Protein AF-A0A957D3F9-F1 (afdb_monomer_lite)

pLDDT: mean 89.32, std 12.68, range [46.59, 98.56]

Foldseek 3Di:
DDDDDDDDDPVVVVVLVVVCVVVVHDSVVSVVVVVVVVVVVVVVVVVVVVVVVVCVVPPDDVPNCVVCPVVPDDPPPDDPPDDD

Structure (mmCIF, N/CA/C/O backbone):
data_AF-A0A957D3F9-F1
#
_entry.id   AF-A0A957D3F9-F1
#
loop_
_atom_site.group_PDB
_atom_site.id
_atom_site.type_symbol
_atom_site.label_atom_id
_atom_site.label_alt_id
_atom_site.label_comp_id
_atom_site.label_asym_id
_atom_site.label_entity_id
_atom_site.label_seq_id
_atom_site.pdbx_PDB_ins_code
_atom_site.Cartn_x
_atom_site.Cartn_y
_atom_site.Cartn_z
_atom_site.occupancy
_atom_site.B_iso_or_equiv
_atom_site.auth_seq_id
_atom_site.auth_comp_id
_atom_site.auth_asym_id
_atom_site.auth_atom_id
_atom_site.pdbx_PDB_model_num
ATOM 1 N N . MET A 1 1 ? -11.705 15.998 7.550 1.00 76.56 1 MET A N 1
ATOM 2 C CA . MET A 1 1 ? -12.074 14.650 7.058 1.00 76.56 1 MET A CA 1
ATOM 3 C C . MET A 1 1 ? -13.501 14.693 6.535 1.00 76.56 1 MET A C 1
ATOM 5 O O . MET A 1 1 ? -14.288 15.455 7.081 1.00 76.56 1 MET A O 1
ATOM 9 N N . LYS A 1 2 ? -13.829 13.931 5.486 1.00 90.19 2 LYS A N 1
ATOM 10 C CA . LYS A 1 2 ? -15.214 13.753 5.019 1.00 90.19 2 LYS A CA 1
ATOM 11 C C . LYS A 1 2 ? -15.662 12.333 5.351 1.00 90.19 2 LYS A C 1
ATOM 13 O O . LYS A 1 2 ? -14.895 11.401 5.126 1.00 90.19 2 LYS A O 1
ATOM 18 N N . THR A 1 3 ? -16.873 12.181 5.874 1.00 92.56 3 THR A N 1
ATOM 19 C CA . THR A 1 3 ? -17.475 10.866 6.125 1.00 92.56 3 THR A CA 1
ATOM 20 C C . THR A 1 3 ? -18.127 10.368 4.846 1.00 92.56 3 THR A C 1
ATOM 22 O O . THR A 1 3 ? -18.878 11.104 4.208 1.00 92.56 3 THR A O 1
ATOM 25 N N . ILE A 1 4 ? -17.834 9.126 4.479 1.00 92.00 4 ILE A N 1
ATOM 26 C CA . ILE A 1 4 ? -18.441 8.435 3.342 1.00 92.00 4 ILE A CA 1
ATOM 27 C C . ILE A 1 4 ? -19.113 7.161 3.848 1.00 92.00 4 ILE A C 1
ATOM 29 O O . ILE A 1 4 ? -18.672 6.581 4.839 1.00 92.00 4 ILE A O 1
ATOM 33 N N . GLN A 1 5 ? -20.169 6.726 3.168 1.00 94.12 5 GLN A N 1
ATOM 34 C CA . GLN A 1 5 ? -20.714 5.384 3.345 1.00 94.12 5 GLN A CA 1
ATOM 35 C C . GLN A 1 5 ? -20.130 4.480 2.264 1.00 94.12 5 GLN A C 1
ATOM 37 O O . GLN A 1 5 ? -20.039 4.875 1.102 1.00 94.12 5 GLN A O 1
ATOM 42 N N . MET A 1 6 ? -19.731 3.274 2.650 1.00 91.31 6 MET A N 1
ATOM 43 C CA . MET A 1 6 ? -19.248 2.252 1.730 1.00 91.31 6 MET A CA 1
ATOM 44 C C . MET A 1 6 ? -19.796 0.893 2.144 1.00 91.31 6 MET A C 1
ATOM 46 O O . MET A 1 6 ? -20.093 0.673 3.316 1.00 91.31 6 MET A O 1
ATOM 50 N N . THR A 1 7 ? -19.938 -0.003 1.174 1.00 95.69 7 THR A N 1
ATOM 51 C CA . THR A 1 7 ? -20.320 -1.397 1.419 1.00 95.69 7 THR A CA 1
ATOM 52 C C . THR A 1 7 ? -19.064 -2.253 1.369 1.00 95.69 7 THR A C 1
ATOM 54 O O . THR A 1 7 ? -18.223 -2.056 0.493 1.00 95.69 7 THR A O 1
ATOM 57 N N . ILE A 1 8 ? -18.936 -3.179 2.311 1.00 95.06 8 ILE A N 1
ATOM 58 C CA . ILE A 1 8 ? -17.831 -4.128 2.403 1.00 95.06 8 ILE A CA 1
ATOM 59 C C . ILE A 1 8 ? -18.409 -5.497 2.745 1.00 95.06 8 ILE A C 1
ATOM 61 O O . ILE A 1 8 ? -19.436 -5.581 3.418 1.00 95.06 8 ILE A O 1
ATOM 65 N N . ASP A 1 9 ? -17.768 -6.546 2.245 1.00 97.88 9 ASP A N 1
ATOM 66 C CA . ASP A 1 9 ? -18.121 -7.916 2.594 1.00 97.88 9 ASP A CA 1
ATOM 67 C C . ASP A 1 9 ? -17.952 -8.161 4.104 1.00 97.88 9 ASP A C 1
ATOM 69 O O . ASP A 1 9 ? -17.034 -7.626 4.732 1.00 97.88 9 ASP A O 1
ATOM 73 N N . GLU A 1 10 ? -18.843 -8.964 4.684 1.00 97.94 10 GLU A N 1
ATOM 74 C CA . GLU A 1 10 ? -18.864 -9.224 6.125 1.00 97.94 10 GLU A CA 1
ATOM 75 C C . GLU A 1 10 ? -17.598 -9.950 6.595 1.00 97.94 10 GLU A C 1
ATOM 77 O O . GLU A 1 10 ? -17.009 -9.558 7.604 1.00 97.94 10 GLU A O 1
ATOM 82 N N . ALA A 1 11 ? -17.108 -10.933 5.833 1.00 98.19 11 ALA A N 1
ATOM 83 C CA . ALA A 1 11 ? -15.897 -11.665 6.191 1.00 98.19 11 ALA A CA 1
ATOM 84 C C . ALA A 1 11 ? -14.649 -10.776 6.101 1.00 98.19 11 ALA A C 1
ATOM 86 O O . ALA A 1 11 ? -13.706 -10.933 6.883 1.00 98.19 11 ALA A O 1
ATOM 87 N N . LEU A 1 12 ? -14.635 -9.819 5.170 1.00 97.25 12 LEU A N 1
ATOM 88 C CA . LEU A 1 12 ? -13.571 -8.822 5.102 1.00 97.25 12 LEU A CA 1
ATOM 89 C C . LEU A 1 12 ? -13.649 -7.841 6.278 1.00 97.25 12 LEU A C 1
ATOM 91 O O . LEU A 1 12 ? -12.619 -7.516 6.866 1.00 97.25 12 LEU A O 1
ATOM 95 N N . LEU A 1 13 ? -14.851 -7.407 6.669 1.00 97.12 13 LEU A N 1
ATOM 96 C CA . LEU A 1 13 ? -15.028 -6.553 7.844 1.00 97.12 13 LEU A CA 1
ATOM 97 C C . LEU A 1 13 ? -14.526 -7.237 9.123 1.00 97.12 13 LEU A C 1
ATOM 99 O O . LEU A 1 13 ? -13.841 -6.593 9.913 1.00 97.12 13 LEU A O 1
ATOM 103 N N . THR A 1 14 ? -14.788 -8.536 9.300 1.00 98.06 14 THR A N 1
ATOM 104 C CA . THR A 1 14 ? -14.269 -9.307 10.443 1.00 98.06 14 THR A CA 1
ATOM 105 C C . THR A 1 14 ? -12.739 -9.328 10.486 1.00 98.06 14 THR A C 1
ATOM 107 O O . THR A 1 14 ? -12.151 -9.186 11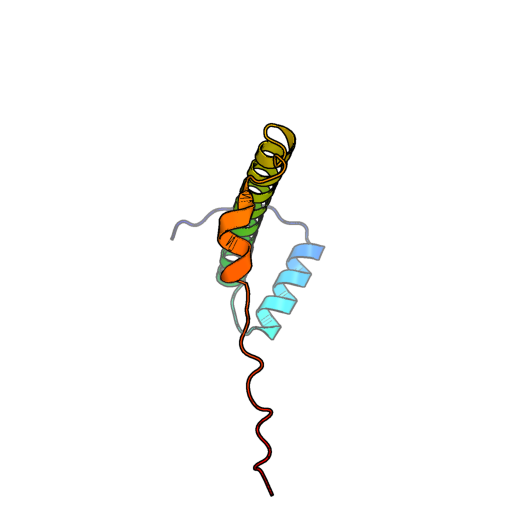.555 1.00 98.06 14 THR A O 1
ATOM 110 N N . GLN A 1 15 ? -12.075 -9.465 9.337 1.00 97.88 15 GLN A N 1
ATOM 111 C CA . GLN A 1 15 ? -10.608 -9.427 9.273 1.00 97.88 15 GLN A CA 1
ATOM 112 C C . GLN A 1 15 ? -10.056 -8.041 9.612 1.00 97.88 15 GLN A C 1
ATOM 114 O O . GLN A 1 15 ? -9.075 -7.931 10.344 1.00 97.88 15 GLN A O 1
ATOM 119 N N . VAL A 1 16 ? -10.709 -6.982 9.123 1.00 97.00 16 VAL A N 1
ATOM 120 C CA . VAL A 1 16 ? -10.355 -5.602 9.481 1.00 97.00 16 VAL A CA 1
ATOM 121 C C . VAL A 1 16 ? -10.501 -5.386 10.984 1.00 97.00 16 VAL A C 1
ATOM 123 O O . VAL A 1 16 ? -9.635 -4.768 11.590 1.00 97.00 16 VAL A O 1
ATOM 126 N N . ASP A 1 17 ? -11.562 -5.906 11.598 1.00 97.25 17 ASP A N 1
ATOM 127 C CA . ASP A 1 17 ? -11.776 -5.787 13.041 1.00 97.25 17 ASP A CA 1
ATOM 128 C C . ASP A 1 17 ? -10.674 -6.446 13.858 1.00 97.25 17 ASP A C 1
ATOM 130 O O . ASP A 1 17 ? -10.202 -5.856 14.830 1.00 97.25 17 ASP A O 1
ATOM 134 N N . HIS A 1 18 ? -10.238 -7.631 13.436 1.00 97.94 18 HIS A N 1
ATOM 135 C CA . HIS A 1 18 ? -9.131 -8.327 14.076 1.00 97.94 18 HIS A CA 1
ATOM 136 C C . HIS A 1 18 ? -7.837 -7.515 13.990 1.00 97.94 18 HIS A C 1
ATOM 138 O O . HIS A 1 18 ? -7.230 -7.224 15.017 1.00 97.94 18 HIS A O 1
ATOM 144 N N . ALA A 1 19 ? -7.469 -7.066 12.787 1.00 97.12 19 ALA A N 1
ATOM 145 C CA . ALA A 1 19 ? -6.257 -6.275 12.576 1.00 97.12 19 ALA A CA 1
ATOM 146 C C . ALA A 1 19 ? -6.289 -4.964 13.374 1.00 97.12 19 ALA A C 1
ATOM 148 O O . ALA A 1 19 ? -5.327 -4.589 14.033 1.00 97.12 19 ALA A O 1
ATOM 149 N N . VAL A 1 20 ? -7.440 -4.286 13.389 1.00 97.81 20 VAL A N 1
ATOM 150 C CA . VAL A 1 20 ? -7.638 -3.057 14.163 1.00 97.81 20 VAL A CA 1
ATOM 151 C C . VAL A 1 20 ? -7.442 -3.293 15.664 1.00 97.81 20 VAL A C 1
ATOM 153 O O . VAL A 1 20 ? -6.900 -2.421 16.347 1.00 97.81 20 VAL A O 1
ATOM 156 N N . GLN A 1 21 ? -7.886 -4.445 16.173 1.00 97.56 21 GLN A N 1
ATOM 157 C CA . GLN A 1 21 ? -7.724 -4.829 17.572 1.00 97.56 21 GLN A CA 1
ATOM 158 C C . GLN A 1 21 ? -6.268 -5.167 17.912 1.00 97.56 21 GLN A C 1
ATOM 160 O O . GLN A 1 21 ? -5.787 -4.732 18.957 1.00 97.56 21 GLN A O 1
ATOM 165 N N . GLU A 1 22 ? -5.572 -5.899 17.042 1.00 97.06 22 GLU A N 1
ATOM 166 C CA . GLU A 1 22 ? -4.147 -6.226 17.193 1.00 97.06 22 GLU A CA 1
ATOM 167 C C . GLU A 1 22 ? -3.268 -4.970 17.168 1.00 97.06 22 GLU A C 1
ATOM 169 O O . GLU A 1 22 ? -2.397 -4.803 18.021 1.00 97.06 22 GLU A O 1
ATOM 174 N N . ASP A 1 23 ? -3.558 -4.048 16.250 1.00 94.81 23 ASP A N 1
ATOM 175 C CA . ASP A 1 23 ? -2.794 -2.816 16.049 1.00 94.81 23 ASP A CA 1
ATOM 176 C C . ASP A 1 23 ? -3.177 -1.695 17.034 1.00 94.81 23 ASP A C 1
ATOM 178 O O . ASP A 1 23 ? -2.575 -0.618 17.029 1.00 94.81 23 ASP A O 1
ATOM 182 N N . GLY A 1 24 ? -4.209 -1.897 17.865 1.00 96.50 24 GLY A N 1
ATOM 183 C CA . GLY A 1 24 ? -4.698 -0.885 18.808 1.00 96.50 24 GLY A CA 1
ATOM 184 C C . GLY A 1 24 ? -5.195 0.400 18.130 1.00 96.50 24 GLY A C 1
ATOM 185 O O . GLY A 1 24 ? -5.066 1.493 18.685 1.00 96.50 24 GLY A O 1
ATOM 186 N N . THR A 1 25 ? -5.742 0.289 16.918 1.00 96.12 25 THR A N 1
ATOM 187 C CA . THR A 1 25 ? -6.188 1.425 16.096 1.00 96.12 25 THR A CA 1
ATOM 188 C C . THR A 1 25 ? -7.718 1.464 15.983 1.00 96.12 25 THR A C 1
ATOM 190 O O . THR A 1 25 ? -8.439 0.877 16.786 1.00 96.12 25 THR A O 1
ATOM 193 N N . ASN A 1 26 ? -8.265 2.189 15.005 1.00 95.75 26 ASN A N 1
ATOM 194 C CA . ASN A 1 26 ? -9.684 2.122 14.653 1.00 95.75 26 ASN A CA 1
ATOM 195 C C . ASN A 1 26 ? -9.879 1.847 13.156 1.00 95.75 26 ASN A C 1
ATOM 197 O O . ASN A 1 26 ? -9.023 2.183 12.335 1.00 95.75 26 ASN A O 1
ATOM 201 N N . ARG A 1 27 ? -11.055 1.317 12.787 1.00 95.50 27 ARG A N 1
ATOM 202 C CA . ARG A 1 27 ? -11.414 0.981 11.395 1.00 95.50 27 ARG A CA 1
ATOM 203 C C . ARG A 1 27 ? -11.136 2.119 10.412 1.00 95.50 27 ARG A C 1
ATOM 205 O O . ARG A 1 27 ? -10.646 1.881 9.318 1.00 95.50 27 ARG A O 1
ATOM 212 N N . SER A 1 28 ? -11.436 3.366 10.781 1.00 94.75 28 SER A N 1
ATOM 213 C CA . SER A 1 28 ? -11.277 4.515 9.876 1.00 94.75 28 SER A CA 1
ATOM 214 C C . SER A 1 28 ? -9.812 4.869 9.611 1.00 94.75 28 SER A C 1
ATOM 216 O O . SER A 1 28 ? -9.486 5.363 8.532 1.00 94.75 28 SER A O 1
ATOM 218 N N . ALA A 1 29 ? -8.935 4.638 10.587 1.00 95.12 29 ALA A N 1
ATOM 219 C CA . ALA A 1 29 ? -7.499 4.813 10.436 1.00 95.12 29 ALA A CA 1
ATOM 220 C C . ALA A 1 29 ? -6.916 3.676 9.590 1.00 95.12 29 ALA A C 1
ATOM 222 O O . ALA A 1 29 ? -6.262 3.958 8.589 1.00 95.12 29 ALA A O 1
ATOM 223 N N . PHE A 1 30 ? -7.265 2.427 9.915 1.00 96.25 30 PHE A N 1
ATOM 224 C CA . PHE A 1 30 ? -6.847 1.249 9.154 1.00 96.25 30 PHE A CA 1
ATOM 225 C C . PHE A 1 30 ? -7.256 1.345 7.678 1.00 96.25 30 PHE A C 1
A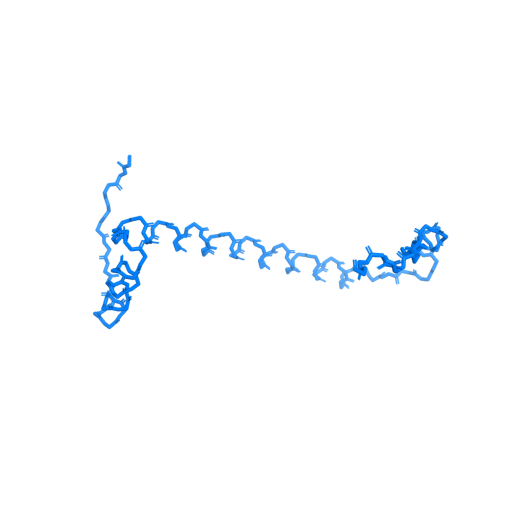TOM 227 O O . PHE A 1 30 ? -6.418 1.273 6.785 1.00 96.25 30 PHE A O 1
ATOM 234 N N . MET A 1 31 ? -8.540 1.604 7.406 1.00 95.00 31 MET A N 1
ATOM 235 C CA . MET A 1 31 ? -9.058 1.693 6.037 1.00 95.00 31 MET A CA 1
ATOM 236 C C . MET A 1 31 ? -8.423 2.841 5.252 1.00 95.00 31 MET A C 1
ATOM 238 O O . MET A 1 31 ? -8.196 2.710 4.053 1.00 95.00 31 MET A O 1
ATOM 242 N N . ARG A 1 32 ? -8.112 3.967 5.905 1.00 94.94 32 ARG A N 1
ATOM 243 C CA . ARG A 1 32 ? -7.422 5.082 5.247 1.00 94.94 32 ARG A CA 1
ATOM 244 C C . ARG A 1 32 ? -6.011 4.689 4.835 1.00 94.94 32 ARG A C 1
ATOM 246 O O . ARG A 1 32 ? -5.665 4.888 3.678 1.00 94.94 32 ARG A O 1
ATOM 253 N N . GLN A 1 33 ? -5.246 4.102 5.750 1.00 96.06 33 GLN A N 1
ATOM 254 C CA . GLN A 1 33 ? -3.890 3.644 5.465 1.00 96.06 33 GLN A CA 1
ATOM 255 C C . GLN A 1 33 ? -3.889 2.589 4.353 1.00 96.06 33 GLN A C 1
ATOM 257 O O . GLN A 1 33 ? -3.117 2.695 3.405 1.00 96.06 33 GLN A O 1
ATOM 262 N N . ALA A 1 34 ? -4.809 1.623 4.408 1.00 96.12 34 ALA A N 1
ATOM 263 C CA . ALA A 1 34 ? -4.956 0.606 3.371 1.00 96.12 34 ALA A CA 1
ATOM 264 C C . ALA A 1 34 ? -5.290 1.212 1.994 1.00 96.12 34 ALA A C 1
ATOM 266 O O . ALA A 1 34 ? -4.736 0.793 0.979 1.00 96.12 34 ALA A O 1
ATOM 267 N N . LEU A 1 35 ? -6.170 2.21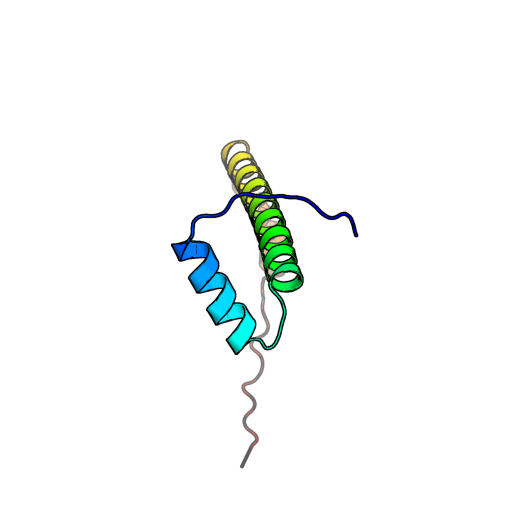9 1.942 1.00 96.38 35 LEU A N 1
ATOM 268 C CA . LEU A 1 35 ? -6.512 2.915 0.698 1.00 96.38 35 LEU A CA 1
ATOM 269 C C . LEU A 1 35 ? -5.343 3.745 0.153 1.00 96.38 35 LEU A C 1
ATOM 271 O O . LEU A 1 35 ? -5.098 3.720 -1.053 1.00 96.38 35 LEU A O 1
ATOM 275 N N . GLU A 1 36 ? -4.624 4.466 1.013 1.00 97.88 36 GLU A N 1
ATOM 276 C CA . GLU A 1 36 ? -3.424 5.222 0.632 1.00 97.88 36 GLU A CA 1
ATOM 277 C C . GLU A 1 36 ? -2.362 4.289 0.039 1.00 97.88 36 GLU A C 1
ATOM 279 O O . GLU A 1 36 ? -1.823 4.559 -1.037 1.00 97.88 36 GLU A O 1
ATOM 284 N N . GLU A 1 37 ? -2.147 3.140 0.676 1.00 98.31 37 GLU A N 1
ATOM 285 C CA . GLU A 1 37 ? -1.191 2.138 0.225 1.00 98.31 37 GLU A CA 1
ATOM 286 C C . GLU A 1 37 ? -1.607 1.486 -1.099 1.00 98.31 37 GLU A C 1
ATOM 288 O O . GLU A 1 37 ? -0.800 1.359 -2.022 1.00 98.31 37 GLU A O 1
ATOM 293 N N . ALA A 1 38 ? -2.889 1.151 -1.260 1.00 98.19 38 ALA A N 1
ATOM 294 C CA . ALA A 1 38 ? -3.410 0.623 -2.518 1.00 98.19 38 ALA A CA 1
ATOM 295 C C . ALA A 1 38 ? -3.240 1.620 -3.680 1.00 98.19 38 ALA A C 1
ATOM 297 O O . ALA A 1 38 ? -2.886 1.230 -4.798 1.00 98.19 38 ALA A O 1
ATOM 298 N N . LEU A 1 39 ? -3.452 2.918 -3.433 1.00 98.50 39 LEU A N 1
ATOM 299 C CA . LEU A 1 39 ? -3.221 3.965 -4.431 1.00 98.50 39 LEU A CA 1
ATOM 300 C C . LEU A 1 39 ? -1.732 4.109 -4.772 1.00 98.50 39 LEU A C 1
ATOM 302 O O . LEU A 1 39 ? -1.392 4.259 -5.950 1.00 98.50 39 LEU A O 1
ATOM 306 N N . ARG A 1 40 ? -0.848 4.022 -3.771 1.00 98.50 40 ARG A N 1
ATOM 307 C CA . ARG A 1 40 ? 0.608 4.039 -3.961 1.00 98.50 40 ARG A CA 1
ATOM 308 C C . ARG A 1 40 ? 1.064 2.860 -4.819 1.00 98.50 40 ARG A C 1
ATOM 310 O O . ARG A 1 40 ? 1.734 3.074 -5.829 1.00 98.50 40 ARG A O 1
ATOM 317 N N . HIS A 1 41 ? 0.638 1.643 -4.486 1.00 98.56 41 HIS A N 1
ATOM 318 C CA . HIS A 1 41 ? 0.939 0.440 -5.265 1.00 98.56 41 HIS A CA 1
ATOM 319 C C . HIS A 1 41 ? 0.455 0.551 -6.707 1.00 98.56 41 HIS A C 1
ATOM 321 O O . HIS A 1 41 ? 1.211 0.277 -7.637 1.00 98.56 41 HIS A O 1
ATOM 327 N N . ARG A 1 42 ? -0.770 1.045 -6.918 1.00 98.44 42 ARG A N 1
ATOM 328 C CA . ARG A 1 42 ? -1.292 1.277 -8.269 1.00 98.44 42 ARG A CA 1
ATOM 329 C C . ARG A 1 42 ? -0.430 2.263 -9.061 1.00 98.44 42 ARG A C 1
ATOM 331 O O . ARG A 1 42 ? -0.258 2.088 -10.267 1.00 98.44 42 ARG A O 1
ATOM 338 N N . ARG A 1 43 ? 0.081 3.317 -8.416 1.00 98.38 43 ARG A N 1
ATOM 339 C CA . ARG A 1 43 ? 0.965 4.288 -9.071 1.00 98.38 43 ARG A CA 1
ATOM 340 C C . ARG A 1 43 ? 2.295 3.651 -9.463 1.00 98.38 43 ARG A C 1
ATOM 342 O O . ARG A 1 43 ? 2.721 3.869 -10.591 1.00 98.38 43 ARG A O 1
ATOM 349 N N . ILE A 1 44 ? 2.913 2.883 -8.570 1.00 98.56 44 ILE A N 1
ATOM 350 C CA . ILE A 1 44 ? 4.193 2.211 -8.834 1.00 98.56 44 ILE A CA 1
ATOM 351 C C . ILE A 1 44 ? 4.045 1.215 -9.979 1.00 98.56 44 ILE A C 1
ATOM 353 O O . ILE A 1 44 ? 4.758 1.341 -10.965 1.00 98.56 44 ILE A O 1
ATOM 357 N N . ALA A 1 45 ? 3.038 0.341 -9.930 1.00 98.38 45 ALA A N 1
ATOM 358 C CA . ALA A 1 45 ? 2.787 -0.630 -10.995 1.00 98.38 45 ALA A CA 1
ATOM 359 C C . ALA A 1 45 ? 2.601 0.036 -12.371 1.00 98.38 45 ALA A C 1
ATOM 361 O O . ALA A 1 45 ? 3.028 -0.487 -13.395 1.00 98.38 45 ALA A O 1
ATOM 362 N N . ARG A 1 46 ? 1.985 1.227 -12.411 1.00 98.25 46 ARG A N 1
ATOM 363 C CA . ARG A 1 46 ? 1.862 2.000 -13.653 1.00 98.25 46 ARG A CA 1
ATOM 364 C C . ARG A 1 46 ? 3.209 2.525 -14.153 1.00 98.25 46 ARG A C 1
ATOM 366 O O . ARG A 1 46 ? 3.393 2.574 -15.362 1.00 98.25 46 ARG A O 1
ATOM 373 N N . LEU A 1 47 ? 4.089 2.973 -13.259 1.00 98.38 47 LEU A N 1
ATOM 374 C CA . LEU A 1 47 ? 5.424 3.448 -13.633 1.00 98.38 47 LEU A CA 1
ATOM 375 C C . LEU A 1 47 ? 6.277 2.285 -14.145 1.00 98.38 47 LEU A C 1
ATOM 377 O O . LEU A 1 47 ? 6.838 2.393 -15.222 1.00 98.38 47 LEU A O 1
ATOM 381 N N . GLU A 1 48 ? 6.254 1.141 -13.462 1.00 98.31 48 GLU A N 1
ATOM 382 C CA . GLU A 1 48 ? 6.962 -0.066 -13.908 1.00 98.31 48 GLU A CA 1
ATOM 383 C C . GLU A 1 48 ? 6.510 -0.523 -15.301 1.00 98.31 48 GLU A C 1
ATOM 385 O O . GLU A 1 48 ? 7.324 -0.941 -16.119 1.00 98.31 48 GLU A O 1
ATOM 390 N N . GLU A 1 49 ? 5.209 -0.436 -15.595 1.00 97.88 49 GLU A N 1
ATOM 391 C CA . GLU A 1 49 ? 4.690 -0.745 -16.929 1.00 97.88 49 GLU A CA 1
ATOM 392 C C . GLU A 1 49 ? 5.184 0.255 -17.983 1.00 97.88 49 GLU A C 1
ATOM 394 O O . GLU A 1 49 ? 5.491 -0.129 -19.110 1.00 97.88 49 GLU A O 1
ATOM 399 N N . GLN A 1 50 ? 5.294 1.536 -17.621 1.00 97.31 50 GLN A N 1
ATOM 400 C CA . GLN A 1 50 ? 5.857 2.561 -18.500 1.00 97.31 50 GLN A CA 1
ATOM 401 C C . GLN A 1 50 ? 7.344 2.320 -18.763 1.00 97.31 50 GLN A C 1
ATOM 403 O O . GLN A 1 50 ? 7.758 2.398 -19.917 1.00 97.31 50 GLN A O 1
ATOM 408 N N . ASP A 1 51 ? 8.113 1.973 -17.733 1.00 95.94 51 ASP A N 1
ATOM 409 C CA . ASP A 1 51 ? 9.537 1.664 -17.857 1.00 95.94 51 ASP A CA 1
ATOM 410 C C . ASP A 1 51 ? 9.739 0.450 -18.772 1.00 95.94 51 ASP A C 1
ATOM 412 O O . ASP A 1 51 ? 10.493 0.518 -19.743 1.00 95.94 51 ASP A O 1
ATOM 416 N N . LYS A 1 52 ? 8.988 -0.639 -18.545 1.00 96.12 52 LYS A N 1
ATOM 417 C CA . LYS A 1 52 ? 9.011 -1.831 -19.413 1.00 96.12 52 LYS A CA 1
ATOM 418 C C . LYS A 1 52 ? 8.675 -1.489 -20.859 1.00 96.12 52 LYS A C 1
ATOM 420 O O . LYS A 1 52 ? 9.385 -1.916 -21.766 1.00 96.12 52 LYS A O 1
ATOM 425 N N . ALA A 1 53 ? 7.608 -0.723 -21.083 1.00 96.69 53 ALA A N 1
ATOM 426 C CA . ALA A 1 53 ? 7.223 -0.297 -22.423 1.00 96.69 53 ALA A CA 1
ATOM 427 C C . ALA A 1 53 ? 8.316 0.560 -23.082 1.00 96.69 53 ALA A C 1
ATOM 429 O O . ALA A 1 53 ? 8.574 0.398 -24.273 1.00 96.69 53 ALA A O 1
ATOM 430 N N . GLY A 1 54 ? 8.983 1.423 -22.310 1.00 95.12 54 GLY A N 1
ATOM 431 C CA . GLY A 1 54 ? 10.113 2.229 -22.761 1.00 95.12 54 GLY A CA 1
ATOM 432 C C . GLY A 1 54 ? 11.286 1.374 -23.231 1.00 95.12 54 GLY A C 1
ATOM 433 O O . GLY A 1 54 ? 11.719 1.524 -24.369 1.00 95.12 54 GLY A O 1
ATOM 434 N N . TYR A 1 55 ? 11.736 0.423 -22.409 1.00 93.19 55 TYR A N 1
ATOM 435 C CA . TYR A 1 55 ? 12.839 -0.479 -22.764 1.00 93.19 55 TYR A CA 1
ATOM 436 C C . TYR A 1 55 ? 12.511 -1.414 -23.934 1.00 93.19 55 TYR A C 1
ATOM 438 O O . TYR A 1 55 ? 13.395 -1.775 -24.705 1.00 93.19 55 TYR A O 1
ATOM 446 N N . LEU A 1 56 ? 11.245 -1.811 -24.092 1.00 93.88 56 LEU A N 1
ATOM 447 C CA . LEU A 1 56 ? 10.809 -2.592 -25.252 1.00 93.88 56 LEU A CA 1
ATOM 448 C C . LEU A 1 56 ? 10.775 -1.756 -26.537 1.00 93.88 56 LEU A C 1
ATOM 450 O O . LEU A 1 56 ? 11.110 -2.264 -27.605 1.00 93.88 56 LEU A O 1
ATOM 454 N N . ALA A 1 57 ? 10.345 -0.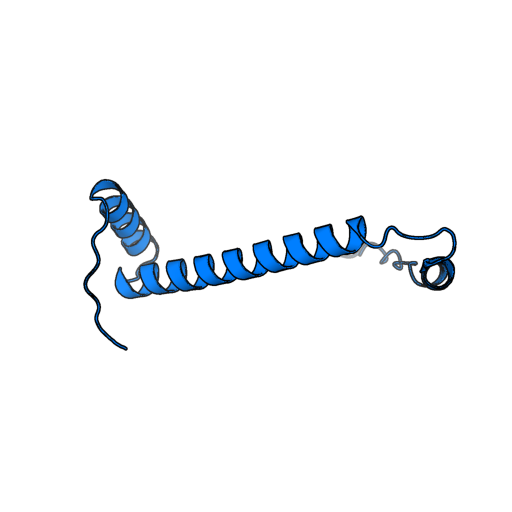496 -26.446 1.00 95.50 57 ALA A N 1
ATOM 455 C CA . ALA A 1 57 ? 10.291 0.415 -27.586 1.00 95.50 57 ALA A CA 1
ATOM 456 C C . ALA A 1 57 ? 11.684 0.906 -28.010 1.00 95.50 57 ALA A C 1
ATOM 458 O O . ALA A 1 57 ? 11.924 1.121 -29.198 1.00 95.50 57 ALA A O 1
ATOM 459 N N . HIS A 1 58 ? 12.588 1.064 -27.044 1.00 91.69 58 HIS A N 1
ATOM 460 C CA . HIS A 1 58 ? 13.955 1.538 -27.224 1.00 91.69 58 HIS A CA 1
ATOM 461 C C . HIS A 1 58 ? 14.920 0.555 -26.547 1.00 91.69 58 HIS A C 1
ATOM 463 O O . HIS A 1 58 ? 15.348 0.793 -25.416 1.00 91.69 58 HIS A O 1
ATOM 469 N N . PRO A 1 59 ? 15.206 -0.589 -27.195 1.00 88.88 59 PRO A N 1
ATOM 470 C CA . PRO A 1 59 ? 16.155 -1.550 -26.662 1.00 88.88 59 PRO A CA 1
ATOM 471 C C . PRO A 1 59 ? 17.559 -0.949 -26.632 1.00 88.88 59 PRO A C 1
ATOM 473 O O . PRO A 1 59 ? 17.930 -0.186 -27.521 1.00 88.88 59 PRO A O 1
ATOM 476 N N . VAL A 1 60 ? 18.328 -1.351 -25.622 1.00 89.00 60 VAL A N 1
ATOM 477 C CA . VAL A 1 60 ? 19.704 -0.895 -25.415 1.00 89.00 60 VAL A CA 1
ATOM 478 C C . VAL A 1 60 ? 20.576 -1.247 -26.614 1.00 89.00 60 VAL A C 1
ATOM 480 O O . VAL A 1 60 ? 20.638 -2.413 -27.021 1.00 89.00 60 VAL A O 1
ATOM 483 N N . GLU A 1 61 ? 21.277 -0.256 -27.149 1.00 89.88 61 GLU A N 1
ATOM 484 C CA . GLU A 1 61 ? 22.245 -0.461 -28.219 1.00 89.88 61 GLU A CA 1
ATOM 485 C C . GLU A 1 61 ? 23.618 -0.880 -27.658 1.00 89.88 61 GLU A C 1
ATOM 487 O O . GLU A 1 61 ? 24.010 -0.472 -26.559 1.00 89.88 61 GLU A O 1
ATOM 492 N N . PRO A 1 62 ? 24.400 -1.693 -28.396 1.00 88.12 62 PRO A N 1
ATOM 493 C CA . PRO A 1 62 ? 25.776 -1.984 -28.007 1.00 88.12 62 PRO A CA 1
ATOM 494 C C . PRO A 1 62 ? 26.582 -0.687 -27.880 1.00 88.12 62 PRO A C 1
ATOM 496 O O . PRO A 1 62 ? 26.609 0.113 -28.815 1.00 88.12 62 PRO A O 1
ATOM 499 N N . GLY A 1 63 ? 27.262 -0.486 -26.753 1.00 87.69 63 GL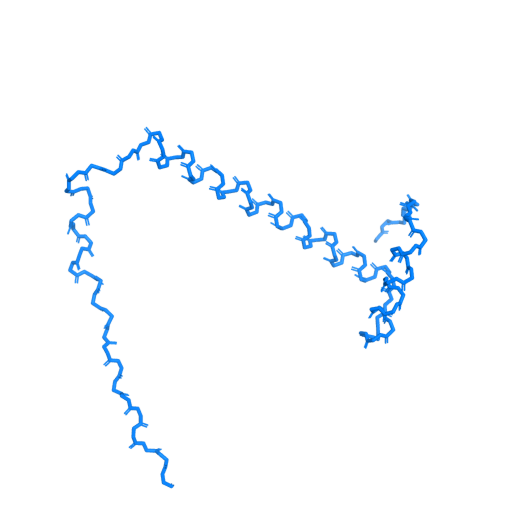Y A N 1
ATOM 500 C CA . GLY A 1 63 ? 28.052 0.721 -26.516 1.00 87.69 63 GLY A CA 1
ATOM 501 C C . GLY A 1 63 ? 27.326 1.846 -25.776 1.00 87.69 63 GLY A C 1
ATOM 502 O O . GLY A 1 63 ? 27.977 2.786 -25.326 1.00 87.69 63 GLY A O 1
ATOM 503 N N . GLU A 1 64 ? 25.998 1.776 -25.636 1.00 87.12 64 GLU A N 1
ATOM 504 C CA . GLU A 1 64 ? 25.180 2.888 -25.126 1.00 87.12 64 GLU A CA 1
ATOM 505 C C . GLU A 1 64 ? 25.527 3.284 -23.683 1.00 87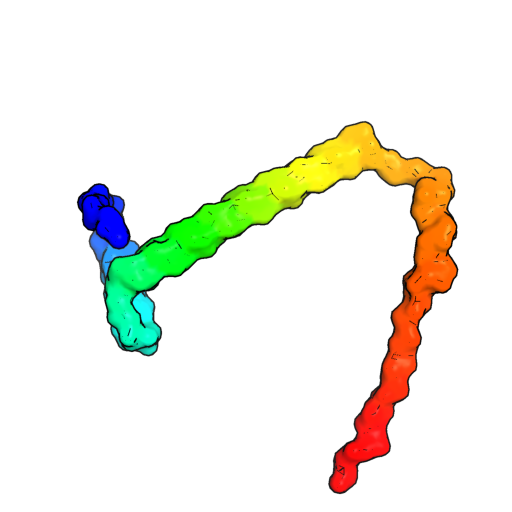.12 64 GLU A C 1
ATOM 507 O O . GLU A 1 64 ? 25.530 4.468 -23.342 1.00 87.12 64 GLU A O 1
ATOM 512 N N . PHE A 1 65 ? 25.878 2.305 -22.847 1.00 86.00 65 PHE A N 1
ATOM 513 C CA . PHE A 1 65 ? 26.199 2.518 -21.432 1.00 86.00 65 PHE A CA 1
ATOM 514 C C . PHE A 1 65 ? 27.667 2.264 -21.093 1.00 86.00 65 PHE A C 1
ATOM 516 O O . PHE A 1 65 ? 28.024 2.245 -19.917 1.00 86.00 65 PHE A O 1
ATOM 523 N N . ASP A 1 66 ? 28.536 2.110 -22.096 1.00 85.62 66 ASP A N 1
ATOM 524 C CA . ASP A 1 66 ? 29.917 1.676 -21.870 1.00 85.62 66 ASP A CA 1
ATOM 525 C C . ASP A 1 66 ? 30.718 2.653 -20.992 1.00 85.62 66 ASP A C 1
ATOM 527 O O . ASP A 1 66 ? 31.595 2.248 -20.232 1.00 85.62 66 ASP A O 1
ATOM 531 N N . VAL A 1 67 ? 30.359 3.939 -21.035 1.00 83.56 67 VAL A N 1
ATOM 532 C CA . VAL A 1 67 ? 30.980 5.015 -20.246 1.00 83.56 67 VAL A CA 1
ATOM 533 C C . VAL A 1 67 ? 30.737 4.852 -18.736 1.00 83.56 67 VAL A C 1
ATOM 535 O O . VAL A 1 67 ? 31.515 5.360 -17.938 1.00 83.56 67 VAL A O 1
ATOM 538 N N . TRP A 1 68 ? 29.690 4.126 -18.328 1.00 82.56 68 TRP A N 1
ATOM 539 C CA . TRP A 1 68 ? 29.335 3.915 -16.917 1.00 82.56 68 TRP A CA 1
ATOM 540 C C . TRP A 1 68 ? 30.020 2.701 -16.275 1.00 82.56 68 TRP A C 1
ATOM 542 O O . TRP A 1 68 ? 29.930 2.531 -15.059 1.00 82.56 68 TRP A O 1
ATOM 552 N N . PHE A 1 69 ? 30.700 1.843 -17.045 1.00 79.12 69 PHE A N 1
ATOM 553 C CA . PHE A 1 69 ? 31.289 0.615 -16.496 1.00 79.12 69 PHE A CA 1
ATOM 554 C C . PHE A 1 69 ? 32.416 0.876 -15.491 1.00 79.12 69 PHE A C 1
ATOM 556 O O . PHE A 1 69 ? 32.514 0.151 -14.503 1.00 79.12 69 PHE A O 1
ATOM 563 N N . GLU A 1 70 ? 33.234 1.912 -15.705 1.00 79.56 70 GLU A N 1
ATOM 564 C CA . GLU A 1 70 ? 34.332 2.264 -14.791 1.00 79.56 70 GLU A CA 1
ATOM 565 C C . GLU A 1 70 ? 33.825 2.775 -13.427 1.00 79.56 70 GLU A C 1
ATOM 567 O O . GLU A 1 70 ? 34.545 2.689 -12.436 1.00 79.56 70 GLU A O 1
ATOM 572 N N . GLU A 1 71 ? 32.571 3.238 -13.348 1.00 80.12 71 GLU A N 1
ATOM 573 C CA . GLU A 1 71 ? 31.948 3.740 -12.115 1.00 80.12 71 GLU A CA 1
ATOM 574 C C . GLU A 1 71 ? 31.243 2.643 -11.290 1.00 80.12 71 GLU A C 1
ATOM 576 O O . GLU A 1 71 ? 30.886 2.877 -10.138 1.00 80.12 71 GLU A O 1
ATOM 581 N N . GLN A 1 72 ? 31.064 1.423 -11.821 1.00 76.44 72 GLN A N 1
ATOM 582 C CA . GLN A 1 72 ? 30.411 0.308 -11.107 1.00 76.44 72 GLN A CA 1
ATOM 583 C C . GLN A 1 72 ? 31.354 -0.488 -10.184 1.00 76.44 72 GLN A C 1
ATOM 585 O O . GLN A 1 72 ? 31.148 -1.681 -9.947 1.00 76.44 72 GLN A O 1
ATOM 590 N N . VAL A 1 73 ? 32.389 0.156 -9.640 1.00 79.44 73 VAL A N 1
ATOM 591 C CA . VAL A 1 73 ? 33.247 -0.435 -8.606 1.00 79.44 73 VAL A CA 1
ATOM 592 C C . VAL A 1 73 ? 32.645 -0.110 -7.242 1.00 79.44 73 VAL A C 1
ATOM 594 O O . VAL A 1 73 ? 32.861 0.963 -6.687 1.00 79.44 73 VAL A O 1
ATOM 597 N N . TRP A 1 74 ? 31.865 -1.042 -6.699 1.00 76.81 74 TRP A N 1
ATOM 598 C CA . TRP A 1 74 ? 31.458 -0.985 -5.297 1.00 76.81 74 TRP A CA 1
ATOM 599 C C . TRP A 1 74 ? 32.666 -1.413 -4.464 1.00 76.81 74 TRP A C 1
ATOM 601 O O . TRP A 1 74 ? 33.073 -2.572 -4.544 1.00 76.81 74 TRP A O 1
ATOM 611 N N . GLU A 1 75 ? 33.286 -0.477 -3.739 1.00 72.44 75 GLU A N 1
ATOM 612 C CA . GLU A 1 75 ? 34.389 -0.793 -2.825 1.00 72.44 75 GLU A CA 1
ATOM 613 C C . GLU A 1 75 ? 33.948 -1.931 -1.887 1.00 72.44 75 GLU A C 1
ATOM 615 O O . GLU A 1 75 ? 32.914 -1.832 -1.222 1.00 72.44 75 GLU A O 1
ATOM 620 N N . GLU A 1 76 ? 34.695 -3.040 -1.859 1.00 67.44 76 GLU A N 1
ATOM 621 C CA . GLU A 1 76 ? 34.484 -4.090 -0.862 1.00 67.44 76 GLU A CA 1
ATOM 622 C C . GLU A 1 76 ? 34.836 -3.499 0.509 1.00 67.44 76 GLU A C 1
ATOM 624 O O . GLU A 1 76 ? 36.011 -3.353 0.845 1.00 67.44 76 GLU A O 1
ATOM 629 N N . GLU A 1 77 ? 33.822 -3.114 1.289 1.00 62.94 77 GLU A N 1
ATOM 630 C CA . GLU A 1 77 ? 34.021 -2.704 2.678 1.00 62.94 77 GLU A CA 1
ATOM 631 C C . GLU A 1 77 ? 34.762 -3.818 3.432 1.00 62.94 77 GLU A C 1
ATOM 633 O O . GLU A 1 77 ? 34.296 -4.959 3.525 1.00 62.94 77 GLU A O 1
ATOM 638 N N . GLU A 1 78 ? 35.921 -3.455 3.988 1.00 60.59 78 GLU A N 1
ATOM 639 C CA . GLU A 1 78 ? 36.650 -4.230 4.982 1.00 60.59 78 GLU A CA 1
ATOM 640 C C . GLU A 1 78 ? 35.674 -4.790 6.023 1.00 60.59 78 GLU A C 1
ATOM 642 O O . GLU A 1 78 ? 35.060 -4.065 6.808 1.00 60.59 78 GLU A O 1
ATOM 647 N N . VAL A 1 79 ? 35.543 -6.114 6.037 1.00 57.47 79 VAL A N 1
ATOM 648 C CA . VAL A 1 79 ? 34.759 -6.845 7.027 1.00 57.47 79 VAL A CA 1
ATOM 649 C C . VAL A 1 79 ? 35.259 -6.453 8.419 1.00 57.47 79 VAL A C 1
ATOM 651 O O . VAL A 1 79 ? 36.383 -6.790 8.794 1.00 57.47 79 VAL A O 1
ATOM 654 N N . TRP A 1 80 ? 34.426 -5.743 9.186 1.00 58.78 80 TRP A N 1
ATOM 655 C CA . TRP A 1 80 ? 34.677 -5.334 10.570 1.00 58.78 80 TRP A CA 1
ATOM 656 C C . TRP A 1 80 ? 35.061 -6.530 11.460 1.00 58.78 80 TRP A C 1
ATOM 658 O O . TRP A 1 80 ? 34.226 -7.139 12.126 1.00 58.78 80 TRP A O 1
ATOM 668 N N . SER A 1 81 ? 36.351 -6.855 11.524 1.00 57.75 81 SER A N 1
ATOM 669 C CA . SER A 1 81 ? 36.920 -7.777 12.507 1.00 57.75 81 SER A CA 1
ATOM 670 C C . SER A 1 81 ? 37.289 -7.007 13.774 1.00 57.75 81 SER A C 1
ATOM 672 O O . SER A 1 81 ? 38.469 -6.847 14.088 1.00 57.75 81 SER A O 1
ATOM 674 N N . ALA A 1 82 ? 36.297 -6.537 14.529 1.00 59.81 82 ALA A N 1
ATOM 675 C CA . ALA A 1 82 ? 36.530 -6.121 15.912 1.00 59.81 82 ALA A CA 1
ATOM 676 C C . ALA A 1 82 ? 35.240 -6.046 16.737 1.00 59.81 82 ALA A C 1
ATOM 678 O O . ALA A 1 82 ? 34.773 -4.960 17.058 1.00 59.81 82 ALA A O 1
ATOM 679 N N . VAL A 1 83 ? 34.729 -7.197 17.178 1.00 50.16 83 VAL A N 1
ATOM 680 C CA . VAL A 1 83 ? 34.200 -7.305 18.548 1.00 50.16 83 VAL A CA 1
ATOM 681 C C . VAL A 1 83 ? 34.685 -8.634 19.134 1.00 50.16 83 VAL A C 1
ATOM 683 O O . VAL A 1 83 ? 34.197 -9.704 18.775 1.00 50.16 83 VAL A O 1
ATOM 686 N N . LYS A 1 84 ? 35.709 -8.545 19.988 1.00 46.59 84 LYS A N 1
ATOM 687 C CA . LYS A 1 84 ? 36.001 -9.517 21.047 1.00 46.59 84 LYS A CA 1
ATOM 688 C C . LYS A 1 84 ? 35.310 -9.041 22.314 1.00 46.59 84 LYS A C 1
ATOM 690 O O . LYS A 1 84 ? 35.317 -7.807 22.520 1.00 46.59 84 LYS A O 1
#

Secondary structure (DSSP, 8-state):
---------HHHHHHHHHHHHHTT--HHHHHHHHHHHHHHHHHHHHHHHHHHHHHHHSPPPTTTTGGGGGG-------------

Sequence (84 aa):
MKTIQMTIDEALLTQVDHAVQEDGTNRSAFMRQALEEALRHRRIARLEEQDKAGYLAHPVEPGEFDVWFEEQVWEEEEVWSAVK

Radius of gyration: 23.9 Å; chains: 1; bounding box: 58×26×49 Å